Protein AF-R1BMC9-F1 (afdb_monomer)

Solvent-accessible surface area (backbone atoms only — not comparable to full-atom values): 9804 Å² total; per-residue (Å²): 136,85,91,89,80,91,78,83,90,79,83,80,82,84,76,85,75,81,74,75,79,73,73,80,70,73,78,75,78,76,74,72,51,74,65,55,57,45,38,74,78,40,91,33,64,43,84,56,55,52,64,65,61,50,47,56,47,28,72,70,69,49,35,35,26,37,36,47,46,71,66,34,50,50,48,40,59,67,63,80,46,70,70,34,46,50,30,47,54,50,12,48,54,52,12,63,75,73,39,75,58,74,67,49,20,49,57,42,16,54,55,38,31,47,47,49,53,43,60,56,48,44,75,54,28,87,45,37,26,34,64,68,66,68,73,89,34,76,87,32,68,71,57,43,52,54,47,47,53,51,51,46,51,57,40,45,74,73,71,41,60,65,91,38,54,81

Foldseek 3Di:
DDDDDDDDDDDDDDDPDPPPPPPPPDDPPPDDDPLRVCLVPDAAEAEALDLVVLLVVLVVVSHAEYEYDLVRLVCLCVVPDPLLVVLLVVLLVVLVVPDDDPVSSVQSSSLSSLLSSLVSSLVRHNAAYEGDDDPVCVVPVVVRVVSVVVSCVSCVVVVHHCRRYD

Sequence (166 aa):
MLLAAALSVVRPAAVASSRQSVSRGGRPSMAASRLEQLAAVTTLSIDTGDLDVIAEYAKTGSITDATTNPLFVSQAGLSGDERYVAFVDAAVRYAKANADGDGAVLELAMDRLAVELGLEIVKLVPGYVSTEVDIRESFNTAESLRRARRIIAMYEAEGVDRSRVL

pLDDT: mean 86.74, std 19.36, range [33.91, 98.75]

Nearest PDB structures (foldseek):
  1i2q-assembly1_B  TM=9.300E-01  e=1.458E-09  Escherichia coli
  2e1d-assembly1_A  TM=9.354E-01  e=1.542E-09  Mus musculus
  3cwn-assembly1_A  TM=9.355E-01  e=4.684E-09  Escherichia coli
  3te9-assembly2_B  TM=8.766E-01  e=5.849E-09  Francisella tularensis subsp. tularensis
  3te9-assembly1_A  TM=8.988E-01  e=8.630E-09  Francisella tularensis subsp. tularensis

Structure (mmCIF, N/CA/C/O backbone):
data_AF-R1BMC9-F1
#
_entry.id   AF-R1BMC9-F1
#
loop_
_atom_site.group_PDB
_atom_site.id
_atom_site.type_symbol
_atom_site.label_atom_id
_atom_site.label_alt_id
_atom_site.label_comp_id
_atom_site.label_asym_id
_atom_site.label_entity_id
_atom_site.label_seq_id
_atom_site.pdbx_PDB_ins_code
_atom_site.Cartn_x
_atom_site.Cartn_y
_atom_site.Cartn_z
_atom_site.occupancy
_atom_site.B_iso_or_equiv
_atom_site.auth_seq_id
_atom_site.auth_comp_id
_atom_site.auth_asym_id
_atom_site.auth_atom_id
_atom_site.pdbx_PDB_model_num
ATOM 1 N N . MET A 1 1 ? 24.651 -21.607 81.321 1.00 40.22 1 MET A N 1
ATOM 2 C CA . MET A 1 1 ? 24.145 -22.317 80.128 1.00 40.22 1 MET A CA 1
ATOM 3 C C . MET A 1 1 ? 22.968 -23.183 80.547 1.00 40.22 1 MET A C 1
ATOM 5 O O . MET A 1 1 ? 23.151 -23.988 81.442 1.00 40.22 1 MET A O 1
ATOM 9 N N . LEU A 1 2 ? 21.823 -22.971 79.885 1.00 37.72 2 LEU A N 1
ATOM 10 C CA . LEU A 1 2 ? 20.535 -23.691 79.924 1.00 37.72 2 LEU A CA 1
ATOM 11 C C . LEU A 1 2 ? 19.739 -23.698 81.249 1.00 37.72 2 LEU A C 1
ATOM 13 O O . LEU A 1 2 ? 20.187 -24.239 82.248 1.00 37.72 2 LEU A O 1
ATOM 17 N N . LEU A 1 3 ? 18.644 -22.930 81.358 1.00 33.91 3 LEU A N 1
ATOM 18 C CA . LEU A 1 3 ? 17.263 -23.126 80.841 1.00 33.91 3 LEU A CA 1
ATOM 19 C C . LEU A 1 3 ? 16.480 -24.246 81.553 1.00 33.91 3 LEU A C 1
ATOM 21 O O . LEU A 1 3 ? 16.618 -25.407 81.191 1.00 33.91 3 LEU A O 1
ATOM 25 N N . ALA A 1 4 ? 15.585 -23.867 82.474 1.00 40.25 4 ALA A N 1
ATOM 26 C CA . ALA A 1 4 ? 14.320 -24.565 82.736 1.00 40.25 4 ALA A CA 1
ATOM 27 C C . ALA A 1 4 ? 13.433 -23.723 83.672 1.00 40.25 4 ALA A C 1
ATOM 29 O O . ALA A 1 4 ? 13.641 -23.700 84.881 1.00 40.25 4 ALA A O 1
ATOM 30 N N . ALA A 1 5 ? 12.426 -23.044 83.124 1.00 41.25 5 ALA A N 1
ATOM 31 C CA . ALA A 1 5 ? 11.261 -22.613 83.893 1.00 41.25 5 ALA A CA 1
ATOM 32 C C . ALA A 1 5 ? 10.052 -22.578 82.957 1.00 41.25 5 ALA A C 1
ATOM 34 O O . ALA A 1 5 ? 9.974 -21.771 82.032 1.00 41.25 5 ALA A O 1
ATOM 35 N N . ALA A 1 6 ? 9.154 -23.532 83.178 1.00 49.81 6 ALA A N 1
ATOM 36 C CA . ALA A 1 6 ? 7.889 -23.671 82.489 1.00 49.81 6 ALA A CA 1
ATOM 37 C C . ALA A 1 6 ? 6.989 -22.470 82.808 1.00 49.81 6 ALA A C 1
ATOM 39 O O . ALA A 1 6 ? 6.728 -22.193 83.978 1.00 49.81 6 ALA A O 1
ATOM 40 N N . LEU A 1 7 ? 6.477 -21.796 81.776 1.00 40.75 7 LEU A N 1
ATOM 41 C CA . LEU A 1 7 ? 5.315 -20.929 81.924 1.00 40.75 7 LEU A CA 1
ATOM 42 C C . LEU A 1 7 ? 4.111 -21.547 81.223 1.00 40.75 7 LEU A C 1
ATOM 44 O O . LEU A 1 7 ? 4.127 -21.863 80.034 1.00 40.75 7 LEU A O 1
ATOM 48 N N . SER A 1 8 ? 3.085 -21.719 82.046 1.00 42.81 8 SER A N 1
ATOM 49 C CA . SER A 1 8 ? 1.756 -22.202 81.730 1.00 42.81 8 SER A CA 1
ATOM 50 C C . SER A 1 8 ? 1.068 -21.330 80.680 1.00 42.81 8 SER A C 1
ATOM 52 O O . SER A 1 8 ? 1.154 -20.102 80.688 1.00 42.81 8 SER A O 1
ATOM 54 N N . VAL A 1 9 ? 0.358 -22.012 79.790 1.00 48.06 9 VAL A N 1
ATOM 55 C CA . VAL A 1 9 ? -0.475 -21.468 78.724 1.00 48.06 9 VAL A CA 1
ATOM 56 C C . VAL A 1 9 ? -1.695 -20.777 79.331 1.00 48.06 9 VAL A C 1
ATOM 58 O O . VAL A 1 9 ? -2.528 -21.424 79.961 1.00 48.06 9 VAL A O 1
ATOM 61 N N . VAL A 1 10 ? -1.859 -19.483 79.060 1.00 48.66 10 VAL A N 1
ATOM 62 C CA . VAL A 1 10 ? -3.145 -18.789 79.204 1.00 48.66 10 VAL A CA 1
ATOM 63 C C . VAL A 1 10 ? -3.559 -18.303 77.819 1.00 48.66 10 VAL A C 1
ATOM 65 O O . VAL A 1 10 ? -2.953 -17.397 77.250 1.00 48.66 10 VAL A O 1
ATOM 68 N N . ARG A 1 11 ? -4.571 -18.957 77.242 1.00 51.03 11 ARG A N 1
ATOM 69 C CA . ARG A 1 11 ? -5.216 -18.535 75.990 1.00 51.03 11 ARG A CA 1
ATOM 70 C C . ARG A 1 11 ? -6.118 -17.327 76.267 1.00 51.03 11 ARG A C 1
ATOM 72 O O . ARG A 1 11 ? -6.993 -17.450 77.124 1.00 51.03 11 ARG A O 1
ATOM 79 N N . PRO A 1 12 ? -6.002 -16.210 75.532 1.00 45.41 12 PRO A N 1
ATOM 80 C CA . PRO A 1 12 ? -7.018 -15.174 75.582 1.00 45.41 12 PRO A CA 1
ATOM 81 C C . PRO A 1 12 ? -8.258 -15.604 74.785 1.00 45.41 12 PRO A C 1
ATOM 83 O O . PRO A 1 12 ? -8.163 -16.250 73.739 1.00 45.41 12 PRO A O 1
ATOM 86 N N . ALA A 1 13 ? -9.427 -15.261 75.324 1.00 46.06 13 ALA A N 1
ATOM 87 C CA . ALA A 1 13 ? -10.733 -15.521 74.738 1.00 46.06 13 ALA A CA 1
ATOM 88 C C . ALA A 1 13 ? -10.877 -14.844 73.364 1.00 46.06 13 ALA A C 1
ATOM 90 O O . ALA A 1 13 ? -10.492 -13.690 73.174 1.00 46.06 13 ALA A O 1
ATOM 91 N N . ALA A 1 14 ? -11.450 -15.574 72.407 1.00 48.38 14 ALA A N 1
ATOM 9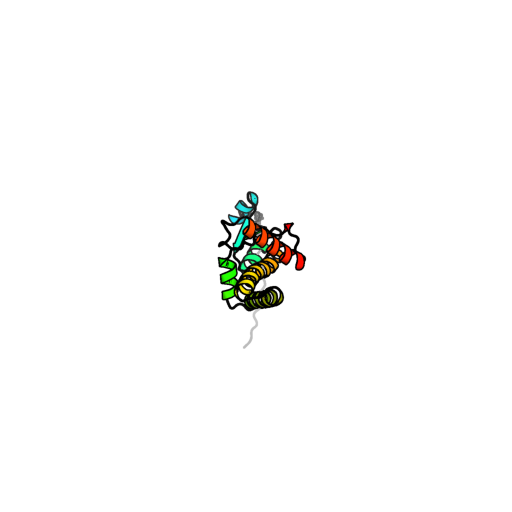2 C CA . ALA A 1 14 ? -11.753 -15.065 71.079 1.00 48.38 14 ALA A CA 1
ATOM 93 C C . ALA A 1 14 ? -12.848 -13.989 71.163 1.00 48.38 14 ALA A C 1
ATOM 95 O O . ALA A 1 14 ? -14.000 -14.287 71.470 1.00 48.38 14 ALA A O 1
ATOM 96 N N . VAL A 1 15 ? -12.496 -12.741 70.852 1.00 46.03 15 VAL A N 1
ATOM 97 C CA . VAL A 1 15 ? -13.479 -11.705 70.525 1.00 46.03 15 VAL A CA 1
ATOM 98 C C . VAL A 1 15 ? -13.926 -11.953 69.087 1.00 46.03 15 VAL A C 1
ATOM 100 O O . VAL A 1 15 ? -13.138 -11.829 68.147 1.00 46.03 15 VAL A O 1
ATOM 103 N N . ALA A 1 16 ? -15.189 -12.334 68.913 1.00 51.16 16 ALA A N 1
ATOM 104 C CA . ALA A 1 16 ? -15.821 -12.433 67.607 1.00 51.16 16 ALA A CA 1
ATOM 105 C C . ALA A 1 16 ? -15.919 -11.029 66.987 1.00 51.16 16 ALA A C 1
ATOM 107 O O . ALA A 1 16 ? -16.835 -10.264 67.271 1.00 51.16 16 ALA A O 1
ATOM 108 N N . SER A 1 17 ? -14.947 -10.676 66.145 1.00 47.59 17 SER A N 1
ATOM 109 C CA . SER A 1 17 ? -15.053 -9.524 65.256 1.00 47.59 17 SER A CA 1
ATOM 110 C C . SER A 1 17 ? -16.029 -9.888 64.142 1.00 47.59 17 SER A C 1
ATOM 112 O O . SER A 1 17 ? -15.726 -10.721 63.284 1.00 47.59 17 SER A O 1
ATOM 114 N N . SER A 1 18 ? -17.216 -9.282 64.162 1.00 49.47 18 SER A N 1
ATOM 115 C CA . SER A 1 18 ? -18.131 -9.286 63.026 1.00 49.47 18 SER A CA 1
ATOM 116 C C . SER A 1 18 ? -17.437 -8.606 61.845 1.00 49.47 18 SER A C 1
ATOM 118 O O . SER A 1 18 ? -17.469 -7.382 61.704 1.00 49.47 18 SER A O 1
ATOM 120 N N . ARG A 1 19 ? -16.767 -9.394 60.998 1.00 44.47 19 ARG A N 1
ATOM 121 C CA . ARG A 1 19 ? -16.290 -8.925 59.699 1.00 44.47 19 ARG A CA 1
ATOM 122 C C . ARG A 1 19 ? -17.523 -8.600 58.869 1.00 44.47 19 ARG A C 1
ATOM 124 O O . ARG A 1 19 ? -18.147 -9.497 58.310 1.00 44.47 19 ARG A O 1
ATOM 131 N N . GLN A 1 20 ? -17.876 -7.320 58.799 1.00 42.94 20 GLN A N 1
ATOM 132 C CA . GLN A 1 20 ? -18.698 -6.823 57.707 1.00 42.94 20 GLN A CA 1
ATOM 133 C C . GLN A 1 20 ? -17.996 -7.236 56.414 1.00 42.94 20 GLN A C 1
ATOM 135 O O . GLN A 1 20 ? -16.851 -6.856 56.157 1.00 42.94 20 GLN A O 1
ATOM 140 N N . SER A 1 21 ? -18.657 -8.089 55.639 1.00 46.94 21 SER A N 1
ATOM 141 C CA . SER A 1 21 ? -18.236 -8.430 54.293 1.00 46.94 21 SER A CA 1
ATOM 142 C C . SER A 1 21 ? -18.286 -7.152 53.466 1.00 46.94 21 SER A C 1
ATOM 144 O O . SER A 1 21 ? -19.347 -6.748 52.993 1.00 46.94 21 SER A O 1
ATOM 146 N N . VAL A 1 22 ? -17.140 -6.493 53.311 1.00 46.78 22 VAL A N 1
ATOM 147 C CA . VAL A 1 22 ? -16.962 -5.489 52.270 1.00 46.78 22 VAL A CA 1
ATOM 148 C C . VAL A 1 22 ? -17.156 -6.237 50.958 1.00 46.78 22 VAL A C 1
ATOM 150 O O . VAL A 1 22 ? -16.282 -7.001 50.538 1.00 46.78 22 VAL A O 1
ATOM 153 N N . SER A 1 23 ? -18.327 -6.076 50.339 1.00 49.97 23 SER A N 1
ATOM 154 C CA . SER A 1 23 ? -18.507 -6.458 48.947 1.00 49.97 23 SER A CA 1
ATOM 155 C C . SER A 1 23 ? -17.431 -5.708 48.178 1.00 49.97 23 SER A C 1
ATOM 157 O O . SER A 1 23 ? -17.450 -4.475 48.134 1.00 49.97 23 SER A O 1
ATOM 159 N N . ARG A 1 24 ? -16.450 -6.432 47.633 1.00 51.72 24 ARG A N 1
ATOM 160 C CA . ARG A 1 24 ? -15.515 -5.864 46.667 1.00 51.72 24 ARG A CA 1
ATOM 161 C C . ARG A 1 24 ? -16.357 -5.450 45.469 1.00 51.72 24 ARG A C 1
ATOM 163 O O . ARG A 1 24 ? -16.702 -6.284 44.636 1.00 51.72 24 ARG A O 1
ATOM 170 N N . GLY A 1 25 ? -16.759 -4.179 45.486 1.00 40.72 25 GLY A N 1
ATOM 171 C CA . GLY A 1 25 ? -17.443 -3.505 44.401 1.00 40.72 25 GLY A CA 1
ATOM 172 C C . GLY A 1 25 ? -16.701 -3.780 43.104 1.00 40.72 25 GLY A C 1
ATOM 173 O O . GLY A 1 25 ? -15.471 -3.897 43.099 1.00 40.72 25 GLY A O 1
ATOM 174 N N . GLY A 1 26 ? -17.485 -3.978 42.047 1.00 49.97 26 GLY A N 1
ATOM 175 C CA . GLY A 1 26 ? -17.007 -4.341 40.724 1.00 49.97 26 GLY A CA 1
ATOM 176 C C . GLY A 1 26 ? -15.815 -3.497 40.292 1.00 49.97 26 GLY A C 1
ATOM 177 O O . GLY A 1 26 ? -15.694 -2.326 40.659 1.00 49.97 26 GLY A O 1
ATOM 178 N N . ARG A 1 27 ? -14.924 -4.118 39.512 1.00 48.94 27 ARG A N 1
ATOM 179 C CA . ARG A 1 27 ? -13.850 -3.400 38.818 1.00 48.94 27 ARG A CA 1
ATOM 180 C C . ARG A 1 27 ? -14.462 -2.146 38.178 1.00 48.94 27 ARG A C 1
ATOM 182 O O . ARG A 1 27 ? -15.518 -2.284 37.555 1.00 48.94 27 ARG A O 1
ATOM 189 N N . PRO A 1 28 ? -13.857 -0.957 38.337 1.00 46.53 28 PRO A N 1
ATOM 190 C CA . PRO A 1 28 ? -14.358 0.229 37.659 1.00 46.53 28 PRO A CA 1
ATOM 191 C C . PRO A 1 28 ? -14.439 -0.097 36.168 1.00 46.53 28 PRO A C 1
ATOM 193 O O . PRO A 1 28 ? -13.500 -0.684 35.623 1.00 46.53 28 PRO A O 1
ATOM 196 N N . SER A 1 29 ? -15.566 0.211 35.519 1.00 57.00 29 SER A N 1
ATOM 197 C CA . SER A 1 29 ? -15.614 0.137 34.062 1.00 57.00 29 SER A CA 1
ATOM 198 C C . SER A 1 29 ? -14.523 1.072 33.558 1.00 57.00 29 SER A C 1
ATOM 200 O O . SER A 1 29 ? -14.602 2.281 33.785 1.00 57.00 29 SER A O 1
ATOM 202 N N . MET A 1 30 ? -13.476 0.516 32.953 1.00 60.75 30 MET A N 1
ATOM 203 C CA . MET A 1 30 ? -12.475 1.315 32.262 1.00 60.75 30 MET A CA 1
ATOM 204 C C . MET A 1 30 ? -13.231 2.101 31.198 1.00 60.75 30 MET A C 1
ATOM 206 O O . MET A 1 30 ? -13.779 1.508 30.271 1.00 60.75 30 MET A O 1
ATOM 210 N N . ALA A 1 31 ? -13.360 3.414 31.393 1.00 79.62 31 ALA A N 1
ATOM 211 C CA . ALA A 1 31 ? -13.934 4.276 30.376 1.00 79.62 31 ALA A CA 1
ATOM 212 C C . ALA A 1 31 ? -13.118 4.065 29.098 1.00 79.62 31 ALA A C 1
ATOM 214 O O . ALA A 1 31 ? -11.887 4.121 29.152 1.00 79.62 31 ALA A O 1
ATOM 215 N N . ALA A 1 32 ? -13.803 3.778 27.991 1.00 85.88 32 ALA A N 1
ATOM 216 C CA . ALA A 1 32 ? -13.161 3.554 26.704 1.00 85.88 32 ALA A CA 1
ATOM 217 C C . ALA A 1 32 ? -12.199 4.712 26.394 1.00 85.88 32 ALA A C 1
ATOM 219 O O . ALA A 1 32 ? -12.520 5.881 26.641 1.00 85.88 32 ALA A O 1
ATOM 220 N N . SER A 1 33 ? -11.016 4.399 25.878 1.00 93.31 33 SER A N 1
ATOM 221 C CA . SER A 1 33 ? -10.052 5.387 25.406 1.00 93.31 33 SER A CA 1
ATOM 222 C C . SER A 1 33 ? -10.676 6.273 24.323 1.00 93.31 33 SER A C 1
ATOM 224 O O . SER A 1 33 ? -11.661 5.910 23.680 1.00 93.31 33 SER A O 1
ATOM 226 N N . ARG A 1 34 ? -10.098 7.456 24.079 1.00 95.00 34 ARG A N 1
ATOM 227 C CA . ARG A 1 34 ? -10.592 8.341 23.008 1.00 95.00 34 ARG A CA 1
ATOM 228 C C . ARG A 1 34 ? -10.540 7.670 21.632 1.00 95.00 34 ARG A C 1
ATOM 230 O O . ARG A 1 34 ? -11.414 7.928 20.815 1.00 95.00 34 ARG A O 1
ATOM 237 N N . LEU A 1 35 ? -9.546 6.809 21.404 1.00 93.44 35 LEU A N 1
ATOM 238 C CA . LEU A 1 35 ? -9.423 6.034 20.172 1.00 93.44 35 LEU A CA 1
ATOM 239 C C . LEU A 1 35 ? -10.572 5.026 20.036 1.00 93.44 35 LEU A C 1
ATOM 241 O O . LEU A 1 35 ? -11.225 4.998 19.002 1.00 93.44 35 LEU A O 1
ATOM 245 N N . GLU A 1 36 ? -10.875 4.274 21.096 1.00 94.38 36 GLU A N 1
ATOM 246 C CA . GLU A 1 36 ? -11.992 3.315 21.114 1.00 94.38 36 GLU A CA 1
ATOM 247 C C . GLU A 1 36 ? -13.350 4.015 20.942 1.00 94.38 36 GLU A C 1
ATOM 249 O O . GLU A 1 36 ? -14.220 3.523 20.227 1.00 94.38 36 GLU A O 1
ATOM 254 N N . GLN A 1 37 ? -13.534 5.191 21.554 1.00 96.00 37 GLN A N 1
ATOM 255 C CA . GLN A 1 37 ? -14.744 5.998 21.360 1.00 96.00 37 GLN A CA 1
ATOM 256 C C . GLN A 1 37 ? -14.890 6.475 19.909 1.00 96.00 37 GLN A C 1
ATOM 258 O O . GLN A 1 37 ? -16.001 6.483 19.386 1.00 96.00 37 GLN A O 1
ATOM 263 N N . LEU A 1 38 ? -13.788 6.858 19.256 1.00 95.94 38 LEU A N 1
ATOM 264 C CA . LEU A 1 38 ? -13.799 7.256 17.850 1.00 95.94 38 LEU A CA 1
ATOM 265 C C . LEU A 1 38 ? -14.069 6.054 16.931 1.00 95.94 38 LEU A C 1
ATOM 267 O O . LEU A 1 38 ? -14.883 6.163 16.019 1.00 95.94 38 LEU A O 1
ATOM 271 N N . ALA A 1 39 ? -13.456 4.902 17.212 1.00 95.69 39 ALA A N 1
ATOM 272 C CA . ALA A 1 39 ? -13.660 3.662 16.461 1.00 95.69 39 ALA A CA 1
ATOM 273 C C . ALA A 1 39 ? -15.115 3.163 16.517 1.00 95.69 39 ALA A C 1
ATOM 275 O O . ALA A 1 39 ? -15.597 2.526 15.586 1.00 95.69 39 ALA A O 1
ATOM 276 N N . ALA A 1 40 ? -15.850 3.488 17.587 1.00 95.75 40 ALA A N 1
ATOM 277 C CA . ALA A 1 40 ? -17.264 3.141 17.714 1.00 95.75 40 ALA A CA 1
ATOM 278 C C . ALA A 1 40 ? -18.184 3.901 16.736 1.00 95.75 40 ALA A C 1
ATOM 280 O O . ALA A 1 40 ? -19.328 3.489 16.541 1.00 95.75 40 ALA A O 1
ATOM 281 N N . VAL A 1 41 ? -17.720 5.008 16.145 1.00 97.44 41 VAL A N 1
ATOM 282 C CA . VAL A 1 41 ? -18.521 5.861 15.245 1.00 97.44 41 VAL A CA 1
ATOM 283 C C . VAL A 1 41 ? -17.870 6.109 13.882 1.00 97.44 41 VAL A C 1
ATOM 285 O O . VAL A 1 41 ? -18.518 6.673 13.002 1.00 97.44 41 VAL A O 1
ATOM 288 N N . THR A 1 42 ? -16.622 5.677 13.692 1.00 97.12 42 THR A N 1
ATOM 289 C CA . THR A 1 42 ? -15.816 5.948 12.498 1.00 97.12 42 THR A CA 1
ATOM 290 C C . THR A 1 42 ? -14.925 4.751 12.175 1.00 97.12 42 THR A C 1
ATOM 292 O O . THR A 1 42 ? -14.269 4.209 13.060 1.00 97.12 42 THR A O 1
ATOM 295 N N . THR A 1 43 ? -14.836 4.377 10.897 1.00 95.81 43 THR A N 1
ATOM 296 C CA . THR A 1 43 ? -13.816 3.440 10.400 1.00 95.81 43 THR A CA 1
ATOM 297 C C . THR A 1 43 ? -12.450 4.119 10.407 1.00 95.81 43 THR A C 1
ATOM 299 O O . THR A 1 43 ? -12.298 5.192 9.822 1.00 95.81 43 THR A O 1
ATOM 302 N N . LEU A 1 44 ? -11.463 3.525 11.078 1.00 96.88 44 LEU A N 1
ATOM 303 C CA . LEU A 1 44 ? -10.151 4.145 11.252 1.00 96.88 44 LEU A CA 1
ATOM 304 C C . LEU A 1 44 ? -9.104 3.514 10.338 1.00 96.88 44 LEU A C 1
ATOM 306 O O . LEU A 1 44 ? -8.892 2.301 10.360 1.00 96.88 44 LEU A O 1
ATOM 310 N N . SER A 1 45 ? -8.400 4.379 9.612 1.00 97.31 45 SER A N 1
ATOM 311 C CA . SER A 1 45 ? -7.185 4.049 8.870 1.00 97.31 45 SER A CA 1
ATOM 312 C C . SER A 1 45 ? -5.966 4.625 9.584 1.00 97.31 45 SER A C 1
ATOM 314 O O . SER A 1 45 ? -6.052 5.708 10.170 1.00 97.31 45 SER A O 1
ATOM 316 N N . ILE A 1 46 ? -4.834 3.928 9.518 1.00 97.12 46 ILE A N 1
ATOM 317 C CA . ILE A 1 46 ? -3.544 4.444 9.986 1.00 97.12 46 ILE A CA 1
ATOM 318 C C . ILE A 1 46 ? -2.708 4.974 8.818 1.00 97.12 46 ILE A C 1
ATOM 320 O O . ILE A 1 46 ? -2.596 4.319 7.789 1.00 97.12 46 ILE A O 1
ATOM 324 N N . ASP A 1 47 ? -2.113 6.155 8.984 1.00 96.50 47 ASP A N 1
ATOM 325 C CA . ASP A 1 47 ? -1.363 6.848 7.930 1.00 96.50 47 ASP A CA 1
ATOM 326 C C . ASP A 1 47 ? 0.145 6.791 8.200 1.00 96.50 47 ASP A C 1
ATOM 328 O O . ASP A 1 47 ? 0.711 7.668 8.853 1.00 96.50 47 ASP A O 1
ATOM 332 N N . THR A 1 48 ? 0.778 5.692 7.787 1.00 94.88 48 THR A N 1
ATOM 333 C CA . THR A 1 48 ? 2.221 5.460 7.947 1.00 94.88 48 THR A CA 1
ATOM 334 C C . THR A 1 48 ? 2.695 4.289 7.083 1.00 94.88 48 THR A C 1
ATOM 336 O O . THR A 1 48 ? 1.931 3.371 6.792 1.00 94.88 48 THR A O 1
ATOM 339 N N . GLY A 1 49 ? 3.978 4.295 6.713 1.00 92.44 49 GLY A N 1
ATOM 340 C CA . GLY A 1 49 ? 4.672 3.143 6.116 1.00 92.44 49 GLY A CA 1
ATOM 341 C C . GLY A 1 49 ? 5.469 2.307 7.120 1.00 92.44 49 GLY A C 1
ATOM 342 O O . GLY A 1 49 ? 6.155 1.375 6.716 1.00 92.44 49 GLY A O 1
ATOM 343 N N . ASP A 1 50 ? 5.419 2.645 8.411 1.00 94.25 50 ASP A N 1
ATOM 344 C CA . ASP A 1 50 ? 6.108 1.897 9.463 1.00 94.25 50 ASP A CA 1
ATOM 345 C C . ASP A 1 50 ? 5.318 0.633 9.837 1.00 94.25 50 ASP A C 1
ATOM 347 O O . ASP A 1 50 ? 4.264 0.695 10.480 1.00 94.25 50 ASP A O 1
ATOM 351 N N . LEU A 1 51 ? 5.845 -0.525 9.434 1.00 95.50 51 LEU A N 1
ATOM 352 C CA . LEU A 1 51 ? 5.221 -1.830 9.648 1.00 95.50 51 LEU A CA 1
ATOM 353 C C . LEU A 1 51 ? 5.049 -2.183 11.130 1.00 95.50 51 LEU A C 1
ATOM 355 O O . LEU A 1 51 ? 4.082 -2.865 11.477 1.00 95.50 51 LEU A O 1
ATOM 359 N N . ASP A 1 52 ? 5.942 -1.726 12.010 1.00 95.44 52 ASP A N 1
ATOM 360 C CA . ASP A 1 52 ? 5.861 -2.042 13.436 1.00 95.44 52 ASP A CA 1
ATOM 361 C C . ASP A 1 52 ? 4.744 -1.234 14.096 1.00 95.44 52 ASP A C 1
ATOM 363 O O . ASP A 1 52 ? 3.937 -1.789 14.848 1.00 95.44 52 ASP A O 1
ATOM 367 N N . VAL A 1 53 ? 4.631 0.048 13.736 1.00 96.00 53 VAL A N 1
ATOM 368 C CA . VAL A 1 53 ? 3.531 0.916 14.176 1.00 96.00 53 VAL A CA 1
ATOM 369 C C . VAL A 1 53 ? 2.190 0.384 13.667 1.00 96.00 53 VAL A C 1
ATOM 371 O O . VAL A 1 53 ? 1.237 0.268 14.440 1.00 96.00 53 VAL A O 1
ATOM 3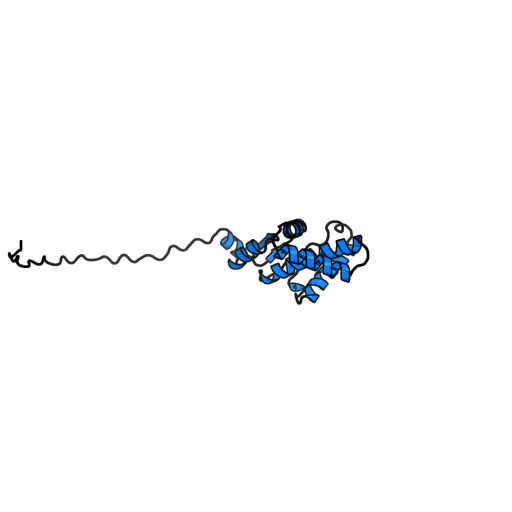74 N N . ILE A 1 54 ? 2.099 -0.005 12.393 1.00 97.06 54 ILE A N 1
ATOM 375 C CA . ILE A 1 54 ? 0.869 -0.589 11.832 1.00 97.06 54 ILE A CA 1
ATOM 376 C C . ILE A 1 54 ? 0.491 -1.864 12.586 1.00 97.06 54 ILE A C 1
ATOM 378 O O . ILE A 1 54 ? -0.657 -2.014 13.006 1.00 97.06 54 ILE A O 1
ATOM 382 N N . ALA A 1 55 ? 1.448 -2.767 12.813 1.00 97.19 55 ALA A N 1
ATOM 383 C CA . ALA A 1 55 ? 1.204 -4.011 13.533 1.00 97.19 55 ALA A CA 1
ATOM 384 C C . ALA A 1 55 ? 0.785 -3.773 14.993 1.00 97.19 55 ALA A C 1
ATOM 386 O O . ALA A 1 55 ? -0.033 -4.525 15.527 1.00 97.19 55 ALA A O 1
ATOM 387 N N . GLU A 1 56 ? 1.341 -2.763 15.665 1.00 97.06 56 GLU A N 1
ATOM 388 C CA . GLU A 1 56 ? 0.939 -2.370 17.017 1.00 97.06 56 GLU A CA 1
ATOM 389 C C . GLU A 1 56 ? -0.521 -1.907 17.051 1.00 97.06 56 GLU A C 1
ATOM 391 O O . GLU A 1 56 ? -1.319 -2.429 17.834 1.00 97.06 56 GLU A O 1
ATOM 396 N N . TYR A 1 57 ? -0.898 -0.982 16.168 1.00 96.38 57 TYR A N 1
ATOM 397 C CA . TYR A 1 57 ? -2.242 -0.414 16.163 1.00 96.38 57 TYR A CA 1
ATOM 398 C C . TYR A 1 57 ? -3.301 -1.375 15.616 1.00 96.38 57 TYR A C 1
ATOM 400 O O . TYR A 1 57 ? -4.420 -1.391 16.132 1.00 96.38 57 TYR A O 1
ATOM 408 N N . ALA A 1 58 ? -2.968 -2.238 14.657 1.00 95.19 58 ALA A N 1
ATOM 409 C CA . ALA A 1 58 ? -3.870 -3.287 14.182 1.00 95.19 58 ALA A CA 1
ATOM 410 C C . ALA A 1 58 ? -4.289 -4.248 15.313 1.00 95.19 58 ALA A C 1
ATOM 412 O O . ALA A 1 58 ? -5.450 -4.652 15.387 1.00 95.19 58 ALA A O 1
ATOM 413 N N . LYS A 1 59 ? -3.394 -4.549 16.270 1.00 95.31 59 LYS A N 1
ATOM 414 C CA . LYS A 1 59 ? -3.705 -5.408 17.436 1.00 95.31 59 LYS A CA 1
ATOM 415 C C . LYS A 1 59 ? -4.771 -4.822 18.361 1.00 95.31 59 LYS A C 1
ATOM 417 O O . LYS A 1 59 ? -5.378 -5.570 19.122 1.00 95.31 59 LYS A O 1
ATOM 422 N N . THR A 1 60 ? -5.011 -3.511 18.306 1.00 94.12 60 THR A N 1
ATOM 423 C CA . THR A 1 60 ? -6.093 -2.874 19.075 1.00 94.12 60 THR A CA 1
ATOM 424 C C . THR A 1 60 ? -7.481 -3.262 18.560 1.00 94.12 60 THR A C 1
ATOM 426 O O . THR A 1 60 ? -8.468 -3.059 19.262 1.00 94.12 60 THR A O 1
ATOM 429 N N . GLY A 1 61 ? -7.579 -3.768 17.324 1.00 94.19 61 GLY A N 1
ATOM 430 C CA . GLY A 1 61 ? -8.845 -4.034 16.639 1.00 94.19 61 GLY A CA 1
ATOM 431 C C . GLY A 1 61 ? -9.627 -2.776 16.242 1.00 94.19 61 GLY A C 1
ATOM 432 O O . GLY A 1 61 ? -10.710 -2.900 15.682 1.00 94.19 61 GLY A O 1
ATOM 433 N N . SER A 1 62 ? -9.101 -1.578 16.528 1.00 95.12 62 SER A N 1
ATOM 434 C CA . SER A 1 62 ? -9.751 -0.299 16.210 1.00 95.12 62 SER A CA 1
ATOM 435 C C . SER A 1 62 ? -9.363 0.247 14.834 1.00 95.12 62 SER A C 1
ATOM 437 O O . SER A 1 62 ? -10.115 1.036 14.271 1.00 95.12 62 SER A O 1
ATOM 439 N N . ILE A 1 63 ? -8.202 -0.153 14.303 1.00 96.19 63 ILE A N 1
ATOM 440 C CA . ILE A 1 63 ? -7.722 0.227 12.969 1.00 96.19 63 ILE A CA 1
ATOM 441 C C . ILE A 1 63 ? -8.035 -0.897 11.984 1.00 96.19 63 ILE A C 1
ATOM 443 O O . ILE A 1 63 ? -7.681 -2.053 12.227 1.00 96.19 63 ILE A O 1
ATOM 447 N N . THR A 1 64 ? -8.688 -0.556 10.876 1.00 96.12 64 THR A N 1
ATOM 448 C CA . THR A 1 64 ? -9.082 -1.511 9.831 1.00 96.12 64 THR A CA 1
ATOM 449 C C . THR A 1 64 ? -8.229 -1.408 8.586 1.00 96.12 64 THR A C 1
ATOM 451 O O . THR A 1 64 ? -7.994 -2.427 7.943 1.00 96.12 64 THR A O 1
ATOM 454 N N . ASP A 1 65 ? -7.770 -0.202 8.267 1.00 97.62 65 ASP A N 1
ATOM 455 C CA . ASP A 1 65 ? -7.126 0.130 7.001 1.00 97.62 65 ASP A CA 1
ATOM 456 C C . ASP A 1 65 ? -5.781 0.816 7.246 1.00 97.62 65 ASP A C 1
ATOM 458 O O . ASP A 1 65 ? -5.490 1.284 8.353 1.00 97.62 65 ASP A O 1
ATOM 462 N N . ALA A 1 66 ? -4.959 0.890 6.206 1.00 98.06 66 ALA A N 1
ATOM 463 C CA . ALA A 1 66 ? -3.727 1.659 6.225 1.00 98.06 66 ALA A CA 1
ATOM 464 C C . ALA A 1 66 ? -3.569 2.469 4.937 1.00 98.06 66 ALA A C 1
ATOM 466 O O . ALA A 1 66 ? -3.826 1.983 3.835 1.00 98.06 66 ALA A O 1
ATOM 467 N N . THR A 1 67 ? -3.109 3.707 5.066 1.00 97.38 67 THR A N 1
ATOM 468 C CA . THR A 1 67 ? -2.794 4.578 3.937 1.00 97.38 67 THR A CA 1
ATOM 469 C C . THR A 1 67 ? -1.292 4.759 3.831 1.00 97.38 67 THR A C 1
ATOM 471 O O . THR A 1 67 ? -0.610 5.050 4.814 1.00 97.38 67 THR A O 1
ATOM 474 N N . THR A 1 68 ? -0.771 4.588 2.617 1.00 94.75 68 THR A N 1
ATOM 475 C CA . THR A 1 68 ? 0.588 5.003 2.275 1.00 94.75 68 THR A CA 1
ATOM 476 C C . THR A 1 68 ? 0.546 6.174 1.310 1.00 94.75 68 THR A C 1
ATOM 478 O O . THR A 1 68 ? -0.456 6.417 0.637 1.00 94.75 68 THR A O 1
ATOM 481 N N . ASN A 1 69 ? 1.659 6.893 1.245 1.00 94.44 69 ASN A N 1
ATOM 482 C CA . ASN A 1 69 ? 1.909 7.945 0.273 1.00 94.44 69 ASN A CA 1
ATOM 4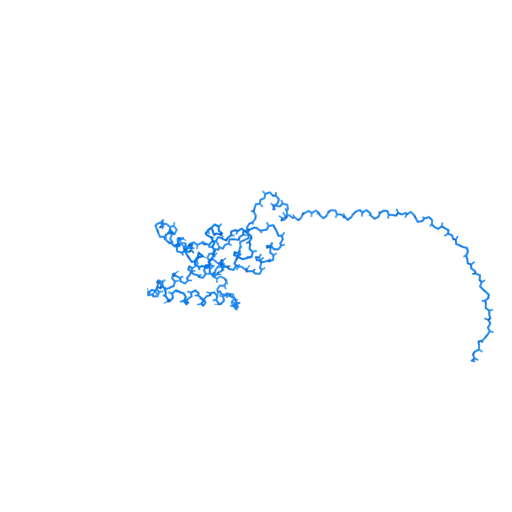83 C C . ASN A 1 69 ? 3.404 7.911 -0.119 1.00 94.44 69 ASN A C 1
ATOM 485 O O . ASN A 1 69 ? 4.199 7.223 0.541 1.00 94.44 69 ASN A O 1
ATOM 489 N N . PRO A 1 70 ? 3.832 8.648 -1.160 1.00 92.69 70 PRO A N 1
ATOM 490 C CA . PRO A 1 70 ? 5.217 8.626 -1.625 1.00 92.69 70 PRO A CA 1
ATOM 491 C C . PRO A 1 70 ? 6.257 8.969 -0.550 1.00 92.69 70 PRO A C 1
ATOM 493 O O . PRO A 1 70 ? 7.379 8.462 -0.601 1.00 92.69 70 PRO A O 1
ATOM 496 N N . LEU A 1 71 ? 5.906 9.802 0.440 1.00 92.19 71 LEU A N 1
ATOM 497 C CA . LEU A 1 71 ? 6.816 10.142 1.534 1.00 92.19 71 LEU A CA 1
ATOM 498 C C . LEU A 1 71 ? 7.127 8.912 2.388 1.00 92.19 71 LEU A C 1
ATOM 500 O O . LEU A 1 71 ? 8.298 8.651 2.653 1.00 92.19 71 LEU A O 1
ATOM 504 N N . PHE A 1 72 ? 6.116 8.138 2.779 1.00 89.38 72 PHE A N 1
ATOM 505 C CA . PHE A 1 72 ? 6.325 6.939 3.589 1.00 89.38 72 PHE A CA 1
ATOM 506 C C . PHE A 1 72 ? 7.090 5.848 2.839 1.00 89.38 72 PHE A C 1
ATOM 508 O O . PHE A 1 72 ? 7.963 5.212 3.423 1.00 89.38 72 PHE A O 1
ATOM 515 N N . VAL A 1 73 ? 6.837 5.684 1.538 1.00 86.06 73 VAL A N 1
ATOM 516 C CA . VAL A 1 73 ? 7.602 4.758 0.684 1.00 86.06 73 VAL A CA 1
ATOM 517 C C . VAL A 1 73 ? 9.081 5.164 0.633 1.00 86.06 73 VAL A C 1
ATOM 519 O O . VAL A 1 73 ? 9.970 4.325 0.780 1.00 86.06 73 VAL A O 1
ATOM 522 N N . SER A 1 74 ? 9.354 6.463 0.487 1.00 87.56 74 SER A N 1
ATOM 523 C CA . SER A 1 74 ? 10.716 7.006 0.509 1.00 87.56 74 SER A CA 1
ATOM 524 C C . SER A 1 74 ? 11.392 6.809 1.870 1.00 87.56 74 SER A C 1
ATOM 526 O O . SER A 1 74 ? 12.522 6.330 1.941 1.00 87.56 74 SER A O 1
ATOM 528 N N . GLN A 1 75 ? 10.694 7.109 2.968 1.00 86.88 75 GLN A N 1
ATOM 529 C CA . GLN A 1 75 ? 11.214 6.925 4.326 1.00 86.88 75 GLN A CA 1
ATOM 530 C C . GLN A 1 75 ? 11.515 5.457 4.636 1.00 86.88 75 GLN A C 1
ATOM 532 O O . GLN A 1 75 ? 12.576 5.164 5.183 1.00 86.88 75 GLN A O 1
ATOM 537 N N . ALA A 1 76 ? 10.632 4.541 4.233 1.00 78.12 76 ALA A N 1
ATOM 538 C CA . ALA A 1 76 ? 10.855 3.105 4.321 1.00 78.12 76 ALA A CA 1
ATOM 539 C C . ALA A 1 76 ? 12.150 2.712 3.592 1.00 78.12 76 ALA A C 1
ATOM 541 O O . ALA A 1 76 ? 13.049 2.135 4.205 1.00 78.12 76 ALA A O 1
ATOM 542 N N . GLY A 1 77 ? 12.305 3.123 2.329 1.00 77.31 77 GLY A N 1
ATOM 543 C CA . GLY A 1 77 ? 13.505 2.844 1.533 1.00 77.31 77 GLY A CA 1
ATOM 544 C C . GLY A 1 77 ? 14.806 3.447 2.087 1.00 77.31 77 GLY A C 1
ATOM 545 O O . GLY A 1 77 ? 15.884 2.937 1.794 1.00 77.31 77 GLY A O 1
ATOM 546 N N . LEU A 1 78 ? 14.724 4.504 2.903 1.00 85.31 78 LEU A N 1
ATOM 547 C CA . LEU A 1 78 ? 15.873 5.188 3.514 1.00 85.31 78 LEU A CA 1
ATOM 548 C C . LEU A 1 78 ? 16.132 4.796 4.978 1.00 85.31 78 LEU A C 1
ATOM 550 O O . LEU A 1 78 ? 17.111 5.258 5.564 1.00 85.31 78 LEU A O 1
ATOM 554 N N . SER A 1 79 ? 15.272 3.971 5.577 1.00 82.88 79 SER A N 1
ATOM 555 C CA . SER A 1 79 ? 15.303 3.649 7.012 1.00 82.88 79 SER A CA 1
ATOM 556 C C . SER A 1 79 ? 16.581 2.934 7.467 1.00 82.88 79 SER A C 1
ATOM 558 O O . SER A 1 79 ? 16.965 3.041 8.631 1.00 82.88 79 SER A O 1
ATOM 560 N N . GLY A 1 80 ? 17.239 2.200 6.562 1.00 86.88 80 GLY A N 1
ATOM 561 C CA . GLY A 1 80 ? 18.361 1.315 6.883 1.00 86.88 80 GLY A CA 1
ATOM 562 C C . GLY A 1 80 ? 17.949 -0.004 7.549 1.00 86.88 80 GLY A C 1
ATOM 563 O O . GLY A 1 80 ? 18.820 -0.809 7.869 1.00 86.88 80 GLY A O 1
ATOM 564 N N . ASP A 1 81 ? 16.651 -0.244 7.743 1.00 92.94 81 ASP A N 1
ATOM 565 C CA . ASP A 1 81 ? 16.129 -1.520 8.229 1.00 92.94 81 ASP A CA 1
ATOM 566 C C . ASP A 1 81 ? 16.111 -2.552 7.088 1.00 92.94 81 ASP A C 1
ATOM 568 O O . ASP A 1 81 ? 15.675 -2.280 5.964 1.00 92.94 81 ASP A O 1
ATOM 572 N N . GLU A 1 82 ? 16.632 -3.745 7.388 1.00 94.44 82 GLU A N 1
ATOM 573 C CA . GLU A 1 82 ? 16.865 -4.829 6.432 1.00 94.44 82 GLU A CA 1
ATOM 574 C C . GLU A 1 82 ? 15.599 -5.247 5.671 1.00 94.44 82 GLU A C 1
ATOM 576 O O . GLU A 1 82 ? 15.691 -5.617 4.499 1.00 94.44 82 GLU A O 1
ATOM 581 N N . ARG A 1 83 ? 14.414 -5.142 6.294 1.00 93.12 83 ARG A N 1
ATOM 582 C CA . ARG A 1 83 ? 13.127 -5.439 5.644 1.00 93.12 83 ARG A CA 1
ATOM 583 C C . ARG A 1 83 ? 12.902 -4.512 4.457 1.00 93.12 83 ARG A C 1
ATOM 585 O O . ARG A 1 83 ? 12.639 -4.966 3.347 1.00 93.12 83 ARG A O 1
ATOM 592 N N . TYR A 1 84 ? 13.061 -3.211 4.677 1.00 93.69 84 TYR A N 1
ATOM 593 C CA . TYR A 1 84 ? 12.814 -2.219 3.638 1.00 93.69 84 TYR A CA 1
ATOM 594 C C . TYR A 1 84 ? 13.933 -2.179 2.597 1.00 93.69 84 TYR A C 1
ATOM 596 O O . TYR A 1 84 ? 13.655 -1.960 1.419 1.00 93.69 84 TYR A O 1
ATOM 604 N N . VAL A 1 85 ? 15.179 -2.472 2.986 1.00 94.38 85 VAL A N 1
ATOM 605 C CA . VAL A 1 85 ? 16.273 -2.688 2.023 1.00 94.38 85 VAL A CA 1
ATOM 606 C C . VAL A 1 85 ? 15.931 -3.841 1.075 1.00 94.38 85 VAL A C 1
ATOM 608 O O . VAL A 1 85 ? 16.076 -3.699 -0.139 1.00 94.38 85 VAL A O 1
ATOM 611 N N . ALA A 1 86 ? 15.394 -4.949 1.596 1.00 95.38 86 ALA A N 1
ATOM 612 C CA . ALA A 1 86 ? 14.966 -6.068 0.763 1.00 95.38 86 ALA A CA 1
ATOM 613 C C . ALA A 1 86 ? 13.842 -5.680 -0.217 1.00 95.38 86 ALA A C 1
ATOM 615 O O . ALA A 1 86 ? 13.844 -6.160 -1.354 1.00 95.38 86 ALA A O 1
ATOM 616 N N . PHE A 1 87 ? 12.926 -4.783 0.172 1.00 96.12 87 PHE A N 1
ATOM 617 C CA . PHE A 1 87 ? 11.898 -4.248 -0.733 1.00 96.12 87 PHE A CA 1
ATOM 618 C C . PHE A 1 87 ? 12.516 -3.424 -1.864 1.00 96.12 87 PHE A C 1
ATOM 620 O O . PHE A 1 87 ? 12.145 -3.599 -3.025 1.00 96.12 87 PHE A O 1
ATOM 627 N N . VAL A 1 88 ? 13.498 -2.570 -1.556 1.00 95.69 88 VAL A N 1
ATOM 628 C CA . VAL A 1 88 ? 14.233 -1.795 -2.570 1.00 95.69 88 VAL A CA 1
ATOM 629 C C . VAL A 1 88 ? 14.938 -2.732 -3.551 1.00 95.69 88 VAL A C 1
ATOM 631 O O . VAL A 1 88 ? 14.791 -2.579 -4.765 1.00 95.69 88 VAL A O 1
ATOM 634 N N . ASP A 1 89 ? 15.638 -3.749 -3.052 1.00 96.19 89 ASP A N 1
ATOM 635 C CA . ASP A 1 89 ? 16.325 -4.726 -3.897 1.00 96.19 89 ASP A CA 1
ATOM 636 C C . ASP A 1 89 ? 15.351 -5.525 -4.770 1.00 96.19 89 ASP A C 1
ATOM 638 O O . ASP A 1 89 ? 15.626 -5.772 -5.950 1.00 96.19 89 ASP A O 1
ATOM 642 N N . ALA A 1 90 ? 14.208 -5.935 -4.213 1.00 97.44 90 ALA A N 1
ATOM 643 C CA . ALA A 1 90 ? 13.155 -6.617 -4.956 1.00 97.44 90 ALA A CA 1
ATOM 644 C C . ALA A 1 90 ? 12.580 -5.733 -6.064 1.00 97.44 90 ALA A C 1
ATOM 646 O O . ALA A 1 90 ? 12.493 -6.174 -7.214 1.00 97.44 90 ALA A O 1
ATOM 647 N N . ALA A 1 91 ? 12.295 -4.470 -5.755 1.00 97.50 91 ALA A N 1
ATOM 648 C CA . ALA A 1 91 ? 11.763 -3.507 -6.702 1.00 97.50 91 ALA A CA 1
ATOM 649 C C . ALA A 1 91 ? 12.732 -3.211 -7.852 1.00 97.50 91 ALA A C 1
ATOM 651 O O . ALA A 1 91 ? 12.347 -3.269 -9.023 1.00 97.50 91 ALA A O 1
ATOM 652 N N . VAL A 1 92 ? 14.011 -2.977 -7.545 1.00 97.25 92 VAL A N 1
ATOM 653 C CA . VAL A 1 92 ? 15.052 -2.748 -8.557 1.00 97.25 92 VAL A CA 1
ATOM 654 C C . VAL A 1 92 ? 15.237 -3.980 -9.441 1.00 97.25 92 VAL A C 1
ATOM 656 O O . VAL A 1 92 ? 15.349 -3.856 -10.663 1.00 97.25 92 VAL A O 1
ATOM 659 N N . ARG A 1 93 ? 15.258 -5.180 -8.849 1.00 98.38 93 ARG A N 1
ATOM 660 C CA . ARG A 1 93 ? 15.394 -6.439 -9.594 1.00 98.38 93 ARG A CA 1
ATOM 661 C C . ARG A 1 93 ? 14.210 -6.667 -10.527 1.00 98.38 93 ARG A C 1
ATOM 663 O O . ARG A 1 93 ? 14.418 -6.983 -11.695 1.00 98.38 93 ARG A O 1
ATOM 670 N N . TYR A 1 94 ? 12.993 -6.481 -10.022 1.00 98.50 94 TYR A N 1
ATOM 671 C CA . TYR A 1 94 ? 11.770 -6.594 -10.808 1.00 98.50 94 TYR A CA 1
ATOM 672 C C . TYR A 1 94 ? 11.782 -5.609 -11.979 1.00 98.50 94 TYR A C 1
ATOM 674 O O . TYR A 1 94 ? 11.542 -6.004 -13.118 1.00 98.50 94 TYR A O 1
ATOM 682 N N . ALA A 1 95 ? 12.126 -4.345 -11.729 1.00 98.38 95 ALA A N 1
ATOM 683 C CA . ALA A 1 95 ? 12.126 -3.321 -12.762 1.00 98.38 95 ALA A CA 1
ATOM 684 C C . ALA A 1 95 ? 13.144 -3.598 -13.875 1.00 98.38 95 ALA A C 1
ATOM 686 O O . ALA A 1 95 ? 12.792 -3.530 -15.049 1.00 98.38 95 ALA A O 1
ATOM 687 N N . LYS A 1 96 ? 14.373 -3.998 -13.522 1.00 98.19 96 LYS A N 1
ATOM 688 C CA . LYS A 1 96 ? 15.416 -4.366 -14.497 1.0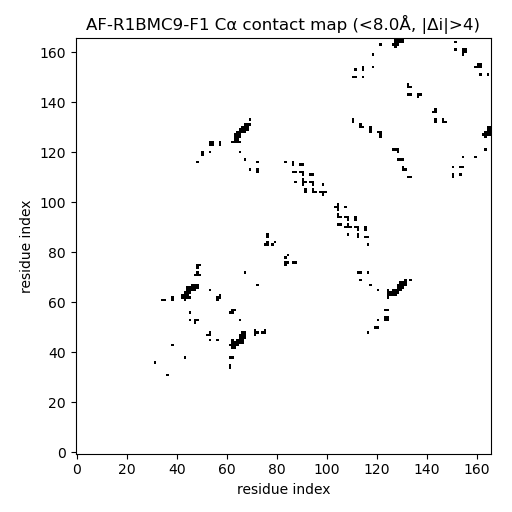0 98.19 96 LYS A CA 1
ATOM 689 C C . LYS A 1 96 ? 15.047 -5.568 -15.369 1.00 98.19 96 LYS A C 1
ATOM 691 O O . LYS A 1 96 ? 15.602 -5.715 -16.450 1.00 98.19 96 LYS A O 1
ATOM 696 N N . ALA A 1 97 ? 14.157 -6.437 -14.896 1.00 98.19 97 ALA A N 1
ATOM 697 C CA . ALA A 1 97 ? 13.690 -7.593 -15.656 1.00 98.19 97 ALA A CA 1
ATOM 698 C C . ALA A 1 97 ? 12.487 -7.280 -16.565 1.00 98.19 97 ALA A C 1
ATOM 700 O O . ALA A 1 97 ? 12.191 -8.069 -17.457 1.00 98.19 97 ALA A O 1
ATOM 701 N N . ASN A 1 98 ? 11.781 -6.167 -16.331 1.00 97.75 98 ASN A N 1
ATOM 702 C CA . ASN A 1 98 ? 10.479 -5.878 -16.947 1.00 97.75 98 ASN A CA 1
ATOM 703 C C . ASN A 1 98 ? 10.407 -4.512 -17.657 1.00 97.75 98 ASN A C 1
ATOM 705 O O . ASN A 1 98 ? 9.346 -4.143 -18.162 1.00 97.75 98 ASN A O 1
ATOM 709 N N . ALA A 1 99 ? 11.497 -3.746 -17.685 1.00 97.25 99 ALA A N 1
ATOM 710 C CA . ALA A 1 99 ? 11.583 -2.464 -18.373 1.00 97.25 99 ALA A CA 1
ATOM 711 C C . ALA A 1 99 ? 12.981 -2.241 -18.961 1.00 97.25 99 ALA A C 1
ATOM 713 O O . ALA A 1 99 ? 13.981 -2.665 -18.384 1.00 97.25 99 ALA A O 1
ATOM 714 N N . ASP A 1 100 ? 13.032 -1.508 -20.075 1.00 96.44 100 ASP A N 1
ATOM 715 C CA . ASP A 1 100 ? 14.265 -1.138 -20.766 1.00 96.44 100 ASP A CA 1
ATOM 716 C C . ASP A 1 100 ? 14.522 0.371 -20.675 1.00 96.44 100 ASP A C 1
ATOM 718 O O . ASP A 1 100 ? 13.625 1.190 -20.890 1.00 96.44 100 ASP A O 1
ATOM 722 N N . GLY A 1 101 ? 15.778 0.735 -20.408 1.00 96.81 101 GLY A N 1
ATOM 723 C CA . GLY A 1 101 ? 16.234 2.120 -20.283 1.00 96.81 101 GLY A CA 1
ATOM 724 C C . GLY A 1 101 ? 16.073 2.697 -18.874 1.00 96.81 101 GLY A C 1
ATOM 725 O O . GLY A 1 101 ? 15.072 2.470 -18.195 1.00 96.81 101 GLY A O 1
ATOM 726 N N . ASP A 1 102 ? 17.060 3.489 -18.448 1.00 94.81 102 ASP A N 1
ATOM 727 C CA . ASP A 1 102 ? 17.206 3.945 -17.057 1.00 94.81 102 ASP A CA 1
ATOM 728 C C . ASP A 1 102 ? 15.959 4.649 -16.509 1.00 94.81 102 ASP A C 1
ATOM 730 O O . ASP A 1 102 ? 15.554 4.402 -15.374 1.00 94.81 102 ASP A O 1
ATOM 734 N N . GLY A 1 103 ? 15.307 5.481 -17.328 1.00 95.81 103 GLY A N 1
ATOM 735 C CA . GLY A 1 103 ? 14.078 6.171 -16.937 1.00 95.81 103 GLY A CA 1
ATOM 736 C C . GLY A 1 103 ? 12.923 5.207 -16.666 1.00 95.81 103 GLY A C 1
ATOM 737 O O . GLY A 1 103 ? 12.309 5.266 -15.608 1.00 95.81 103 GLY A O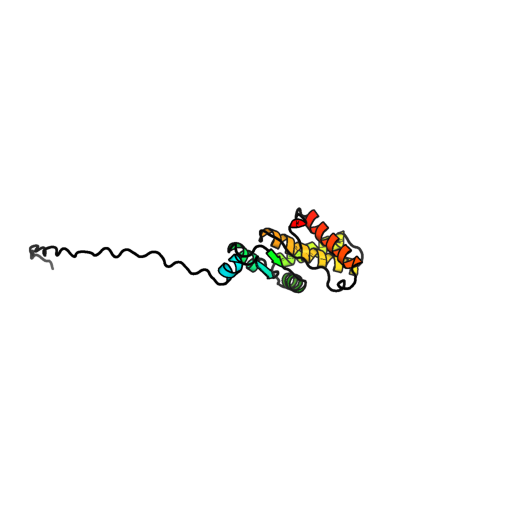 1
ATOM 738 N N . ALA A 1 104 ? 12.645 4.277 -17.583 1.00 95.69 104 ALA A N 1
ATOM 739 C CA . ALA A 1 104 ? 11.545 3.326 -17.415 1.00 95.69 104 ALA A CA 1
ATOM 740 C C . ALA A 1 104 ? 11.802 2.343 -16.263 1.00 95.69 104 ALA A C 1
ATOM 742 O O . ALA A 1 104 ? 10.869 1.993 -15.537 1.00 95.69 104 ALA A O 1
ATOM 743 N N . VAL A 1 105 ? 13.063 1.938 -16.070 1.00 97.94 105 VAL A N 1
ATOM 744 C CA . VAL A 1 105 ? 13.489 1.105 -14.938 1.00 97.94 105 VAL A CA 1
ATOM 745 C C . VAL A 1 105 ? 13.268 1.835 -13.615 1.00 97.94 105 VAL A C 1
ATOM 747 O O . VAL A 1 105 ? 12.714 1.244 -12.693 1.00 97.94 105 VAL A O 1
ATOM 750 N N . LEU A 1 106 ? 13.642 3.113 -13.512 1.00 95.75 106 LEU A N 1
ATOM 751 C CA . LEU A 1 106 ? 13.424 3.894 -12.293 1.00 95.75 106 LEU A CA 1
ATOM 752 C C . LEU A 1 106 ? 11.930 4.032 -11.967 1.00 95.75 106 LEU A C 1
ATOM 754 O O . LEU A 1 106 ? 11.522 3.737 -10.847 1.00 95.75 106 LEU A O 1
ATOM 758 N N . GLU A 1 107 ? 11.111 4.417 -12.949 1.00 95.38 107 GLU A N 1
ATOM 759 C CA . GLU A 1 107 ? 9.662 4.571 -12.761 1.00 95.38 107 GLU A CA 1
ATOM 760 C C . GLU A 1 107 ? 8.997 3.258 -12.326 1.00 95.38 107 GLU A C 1
ATOM 762 O O . GLU A 1 107 ? 8.145 3.247 -11.440 1.00 95.38 107 GLU A O 1
ATOM 767 N N . LEU A 1 108 ? 9.388 2.129 -12.928 1.00 97.50 108 LEU A N 1
ATOM 768 C CA . LEU A 1 108 ? 8.841 0.826 -12.555 1.00 97.50 108 LEU A CA 1
ATOM 769 C C . LEU A 1 108 ? 9.333 0.365 -11.177 1.00 97.50 108 LEU A C 1
ATOM 771 O O . LEU A 1 108 ? 8.570 -0.263 -10.446 1.00 97.50 108 LEU A O 1
ATOM 775 N N . ALA A 1 109 ? 10.576 0.683 -10.809 1.00 97.00 109 ALA A N 1
ATOM 776 C CA . ALA A 1 109 ? 11.108 0.377 -9.485 1.00 97.00 109 ALA A CA 1
ATOM 777 C C . ALA A 1 109 ? 10.372 1.165 -8.394 1.00 97.00 109 ALA A C 1
ATOM 779 O O . ALA A 1 109 ? 10.077 0.604 -7.346 1.00 97.00 109 ALA A O 1
ATOM 780 N N . MET A 1 110 ? 10.023 2.430 -8.639 1.00 95.50 110 MET A N 1
ATOM 781 C CA . MET A 1 110 ? 9.241 3.232 -7.691 1.00 95.50 110 MET A CA 1
ATOM 782 C C . MET A 1 110 ? 7.846 2.642 -7.461 1.00 95.50 110 MET A C 1
ATOM 784 O O . MET A 1 110 ? 7.467 2.412 -6.312 1.00 95.50 110 MET A O 1
ATOM 788 N N . ASP A 1 111 ? 7.116 2.324 -8.537 1.00 97.19 111 ASP A N 1
ATOM 789 C CA . ASP A 1 111 ? 5.803 1.680 -8.421 1.00 97.19 111 ASP A CA 1
ATOM 790 C C . ASP A 1 111 ? 5.915 0.325 -7.703 1.00 97.19 111 ASP A C 1
ATOM 792 O O . ASP A 1 111 ? 5.100 0.006 -6.837 1.00 97.19 111 ASP A O 1
ATOM 796 N N . ARG A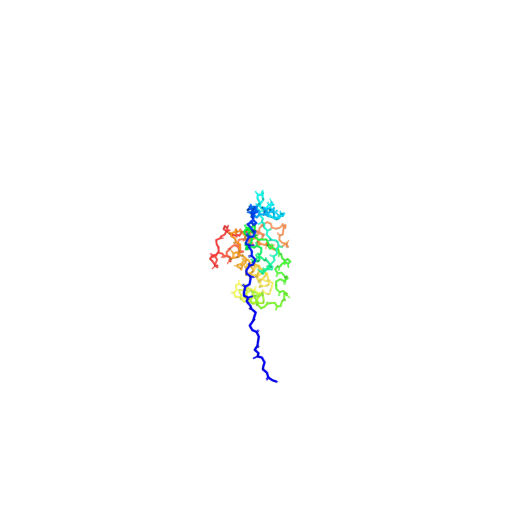 1 112 ? 6.925 -0.489 -8.046 1.00 97.75 112 ARG A N 1
ATOM 797 C CA . ARG A 1 112 ? 7.103 -1.800 -7.416 1.00 97.75 112 ARG A CA 1
ATOM 798 C C . ARG A 1 112 ? 7.468 -1.669 -5.942 1.00 97.75 112 ARG A C 1
ATOM 800 O O . ARG A 1 112 ? 6.941 -2.437 -5.154 1.00 97.75 112 ARG A O 1
ATOM 807 N N . LEU A 1 113 ? 8.297 -0.701 -5.554 1.00 97.12 113 LEU A N 1
ATOM 808 C CA . LEU A 1 113 ? 8.640 -0.461 -4.150 1.00 97.12 113 LEU A CA 1
ATOM 809 C C . LEU A 1 113 ? 7.400 -0.107 -3.318 1.00 97.12 113 LEU A C 1
ATOM 811 O O . LEU A 1 113 ? 7.244 -0.618 -2.210 1.00 97.12 113 LEU A O 1
ATOM 815 N N . ALA A 1 114 ? 6.501 0.719 -3.860 1.00 97.38 114 ALA A N 1
ATOM 816 C CA . ALA A 1 114 ? 5.231 1.024 -3.207 1.00 97.38 114 ALA A CA 1
ATOM 817 C C . ALA A 1 114 ? 4.375 -0.242 -3.014 1.00 97.38 114 ALA A C 1
ATOM 819 O O . ALA A 1 114 ? 3.792 -0.436 -1.947 1.00 97.38 114 ALA A O 1
ATOM 820 N N . VAL A 1 115 ? 4.362 -1.137 -4.009 1.00 98.25 115 VAL A N 1
ATOM 821 C CA . VAL A 1 115 ? 3.681 -2.436 -3.903 1.00 98.25 115 VAL A CA 1
ATOM 822 C C . VAL A 1 115 ? 4.344 -3.353 -2.878 1.00 98.25 115 VAL A C 1
ATOM 824 O O . VAL A 1 115 ? 3.628 -3.907 -2.059 1.00 98.25 115 VAL A O 1
ATOM 827 N N . GLU A 1 116 ? 5.673 -3.493 -2.855 1.00 97.94 116 GLU A N 1
ATOM 828 C CA . GLU A 1 116 ? 6.373 -4.323 -1.854 1.00 97.94 116 GLU A CA 1
ATOM 829 C C . GLU A 1 116 ? 6.002 -3.911 -0.423 1.00 97.94 116 GLU A C 1
ATOM 831 O O . GLU A 1 116 ? 5.666 -4.756 0.406 1.00 97.94 116 GLU A O 1
ATOM 836 N N . LEU A 1 117 ? 5.972 -2.602 -0.148 1.00 97.44 117 LEU A N 1
ATOM 837 C CA . LEU A 1 117 ? 5.523 -2.101 1.146 1.00 97.44 117 LEU A CA 1
ATOM 838 C C . LEU A 1 117 ? 4.057 -2.471 1.409 1.00 97.44 117 LEU A C 1
ATOM 840 O O . LEU A 1 117 ? 3.730 -3.015 2.465 1.00 97.44 117 LEU A O 1
ATOM 844 N N . GLY A 1 118 ? 3.160 -2.201 0.461 1.00 98.00 118 GLY A N 1
ATOM 845 C CA . GLY A 1 118 ? 1.743 -2.472 0.667 1.00 98.00 118 GLY A CA 1
ATOM 846 C C . GLY A 1 118 ? 1.390 -3.963 0.749 1.00 98.00 118 GLY A C 1
ATOM 847 O O . GLY A 1 118 ? 0.437 -4.316 1.444 1.00 98.00 118 GLY A O 1
ATOM 848 N N . LEU A 1 119 ? 2.188 -4.855 0.147 1.00 98.38 119 LEU A N 1
ATOM 849 C CA . LEU A 1 119 ? 2.080 -6.308 0.325 1.00 98.38 119 LEU A CA 1
ATOM 850 C C . LEU A 1 119 ? 2.342 -6.731 1.771 1.00 98.38 119 LEU A C 1
ATOM 852 O O . LEU A 1 119 ? 1.715 -7.674 2.250 1.00 98.38 119 LEU A O 1
ATOM 856 N N . GLU A 1 120 ? 3.238 -6.054 2.485 1.00 97.81 120 GLU A N 1
ATOM 857 C CA . GLU A 1 120 ? 3.416 -6.307 3.914 1.00 97.81 120 GLU A CA 1
ATOM 858 C C . GLU A 1 120 ? 2.289 -5.689 4.740 1.00 97.81 120 GLU A C 1
ATOM 860 O O . GLU A 1 120 ? 1.750 -6.339 5.634 1.00 97.81 120 GLU A O 1
ATOM 865 N N . ILE A 1 121 ? 1.854 -4.476 4.400 1.00 97.94 121 ILE A N 1
ATOM 866 C CA . ILE A 1 121 ? 0.781 -3.781 5.122 1.00 97.94 121 ILE A CA 1
ATOM 867 C C . ILE A 1 121 ? -0.545 -4.549 5.053 1.00 97.94 121 ILE A C 1
ATOM 869 O O . ILE A 1 121 ? -1.210 -4.721 6.076 1.00 97.94 121 ILE A O 1
ATOM 873 N N . VAL A 1 122 ? -0.929 -5.066 3.882 1.00 97.75 122 VAL A N 1
ATOM 874 C CA . VAL A 1 122 ? -2.208 -5.777 3.691 1.00 97.75 122 VAL A CA 1
ATOM 875 C C . VAL A 1 122 ? -2.305 -7.073 4.510 1.00 97.75 122 VAL A C 1
ATOM 877 O O . VAL A 1 122 ? -3.406 -7.557 4.785 1.00 97.75 122 VAL A O 1
ATOM 880 N N . LYS A 1 123 ? -1.162 -7.631 4.940 1.00 97.62 123 LYS A N 1
ATOM 881 C CA . LYS A 1 123 ? -1.098 -8.779 5.860 1.00 97.62 123 LYS A CA 1
ATOM 882 C C . LYS A 1 123 ? -1.395 -8.380 7.308 1.00 97.62 123 LYS A C 1
ATOM 884 O O . LYS A 1 123 ? -1.789 -9.235 8.098 1.00 97.62 123 LYS A O 1
ATOM 889 N N . LEU A 1 124 ? -1.179 -7.113 7.662 1.00 97.94 124 LEU A N 1
ATOM 890 C CA . LEU A 1 124 ? -1.302 -6.597 9.027 1.00 97.94 124 LEU A CA 1
ATOM 891 C C . LEU A 1 124 ? -2.697 -6.044 9.327 1.00 97.94 124 LEU A C 1
ATOM 893 O O . LEU A 1 124 ? -3.156 -6.148 10.463 1.00 97.94 124 LEU A O 1
ATOM 897 N N . VAL A 1 125 ? -3.368 -5.470 8.327 1.00 97.56 125 VAL A N 1
ATOM 898 C CA . VAL A 1 125 ? -4.691 -4.850 8.486 1.00 97.56 125 VAL A CA 1
ATOM 899 C C . VAL A 1 125 ? -5.798 -5.713 7.861 1.00 97.56 125 VAL A C 1
ATOM 901 O O . VAL A 1 125 ? -5.563 -6.361 6.839 1.00 97.56 125 VAL A O 1
ATOM 904 N N . PRO A 1 126 ? -7.011 -5.769 8.444 1.00 96.38 126 PRO A N 1
ATOM 905 C CA . PRO A 1 126 ? -8.097 -6.605 7.920 1.00 96.38 126 PRO A CA 1
ATOM 906 C C . PRO A 1 126 ? -8.780 -6.023 6.672 1.00 96.38 126 PRO A C 1
ATOM 908 O O . PRO A 1 126 ? -9.360 -6.777 5.891 1.00 96.38 126 PRO A O 1
ATOM 911 N N . GLY A 1 127 ? -8.737 -4.704 6.498 1.00 96.75 127 GLY A N 1
ATOM 912 C CA . GLY A 1 127 ? -9.340 -3.975 5.390 1.00 96.75 127 GLY A CA 1
ATOM 913 C C . GLY A 1 127 ? -8.320 -3.651 4.302 1.00 96.75 127 GLY A C 1
ATOM 914 O O . GLY A 1 127 ? -7.642 -4.549 3.801 1.00 96.75 127 GLY A O 1
ATOM 915 N N . TYR A 1 128 ? -8.230 -2.393 3.896 1.00 97.00 128 TYR A N 1
ATOM 916 C CA . TYR A 1 128 ? -7.524 -1.986 2.680 1.00 97.00 128 TYR A CA 1
ATOM 917 C C . TYR A 1 128 ? -6.139 -1.393 2.950 1.00 97.00 128 TYR A C 1
ATOM 919 O O . TYR A 1 128 ? -5.872 -0.856 4.027 1.00 97.00 128 TYR A O 1
ATOM 927 N N . VAL A 1 129 ? -5.285 -1.436 1.926 1.00 98.31 129 VAL A N 1
ATOM 928 C CA . VAL A 1 129 ? -4.089 -0.594 1.824 1.00 98.31 129 VAL A CA 1
ATOM 929 C C . VAL A 1 129 ? -4.247 0.406 0.676 1.00 98.31 129 VAL A C 1
ATOM 931 O O . VAL A 1 129 ? -4.555 0.008 -0.446 1.00 98.31 129 VAL A O 1
ATOM 934 N N . SER A 1 130 ? -4.027 1.699 0.927 1.00 98.31 130 SER A N 1
ATOM 935 C CA . SER A 1 130 ? -3.947 2.702 -0.148 1.00 98.31 130 SER A CA 1
ATOM 936 C C . SER A 1 130 ? -2.531 2.800 -0.702 1.00 98.31 130 SER A C 1
ATOM 938 O O . SER A 1 130 ? -1.583 2.986 0.067 1.00 98.31 130 SER A O 1
ATOM 940 N N . THR A 1 131 ? -2.390 2.697 -2.025 1.00 97.94 131 THR A N 1
ATOM 941 C CA . THR A 1 131 ? -1.112 2.841 -2.743 1.00 97.94 131 THR A CA 1
ATOM 942 C C . THR A 1 131 ? -1.218 3.950 -3.782 1.00 97.94 131 THR A C 1
ATOM 944 O O . THR A 1 131 ? -1.952 3.834 -4.761 1.00 97.94 131 THR A O 1
ATOM 947 N N . GLU A 1 132 ? -0.468 5.033 -3.591 1.00 96.81 132 GLU A N 1
ATOM 948 C CA . GLU A 1 132 ? -0.571 6.206 -4.461 1.00 96.81 132 GLU A CA 1
ATOM 949 C C . GLU A 1 132 ? 0.110 5.992 -5.825 1.00 96.81 132 GLU A C 1
ATOM 951 O O . GLU A 1 132 ? 1.178 5.385 -5.927 1.00 96.81 132 GLU A O 1
ATOM 956 N N . VAL A 1 133 ? -0.499 6.534 -6.883 1.00 96.12 133 VAL A N 1
ATOM 957 C CA . VAL A 1 133 ? 0.159 6.693 -8.189 1.00 96.12 133 VAL A CA 1
ATOM 958 C C . VAL A 1 133 ? 1.150 7.856 -8.150 1.00 96.12 133 VAL A C 1
ATOM 960 O O . VAL A 1 133 ? 1.099 8.716 -7.278 1.00 96.12 133 VAL A O 1
ATOM 963 N N . ASP A 1 134 ? 2.040 7.928 -9.136 1.00 93.88 134 ASP A N 1
ATOM 964 C CA . ASP A 1 134 ? 2.999 9.026 -9.221 1.00 93.88 134 ASP A CA 1
ATOM 965 C C . ASP A 1 134 ? 2.324 10.399 -9.355 1.00 93.88 134 ASP A C 1
ATOM 967 O O . ASP A 1 134 ? 1.592 10.672 -10.312 1.00 93.88 134 ASP A O 1
ATOM 971 N N . ILE A 1 135 ? 2.644 11.291 -8.417 1.00 92.94 135 ILE A N 1
ATOM 972 C CA . ILE A 1 135 ? 2.109 12.651 -8.339 1.00 92.94 135 ILE A CA 1
ATOM 973 C C . ILE A 1 135 ? 2.380 13.488 -9.594 1.00 92.94 135 ILE A C 1
ATOM 975 O O . ILE A 1 135 ? 1.612 14.406 -9.892 1.00 92.94 135 ILE A O 1
ATOM 979 N N . ARG A 1 136 ? 3.436 13.190 -10.361 1.00 93.88 136 ARG A N 1
ATOM 980 C CA . ARG A 1 136 ? 3.756 13.910 -11.606 1.00 93.88 136 ARG A CA 1
ATOM 981 C C . ARG A 1 136 ? 2.670 13.732 -12.661 1.00 93.88 136 ARG A C 1
ATOM 983 O O . ARG A 1 136 ? 2.487 14.604 -13.505 1.00 93.88 136 ARG A O 1
ATOM 990 N N . GLU A 1 137 ? 1.903 12.653 -12.558 1.00 94.25 137 GLU A N 1
ATOM 991 C CA . GLU A 1 137 ? 0.836 12.304 -13.490 1.00 94.25 137 GLU A CA 1
ATOM 992 C C . GLU A 1 137 ? -0.541 12.795 -13.029 1.00 94.25 137 GLU A C 1
ATOM 994 O O . GLU A 1 137 ? -1.547 12.461 -13.650 1.00 94.25 137 GLU A O 1
ATOM 999 N N . SER A 1 138 ? -0.617 13.621 -11.976 1.00 96.44 138 SER A N 1
ATOM 1000 C CA . SER A 1 138 ? -1.885 14.116 -11.404 1.00 96.44 138 SER A CA 1
ATOM 1001 C C . SER A 1 138 ? -2.780 14.854 -12.407 1.00 96.44 138 SER A C 1
ATOM 1003 O O . SER A 1 138 ? -3.996 14.905 -12.241 1.00 96.44 138 SER A O 1
ATOM 1005 N N . PHE A 1 139 ? -2.191 15.425 -13.462 1.00 97.69 139 PHE A N 1
ATOM 1006 C CA . PHE A 1 139 ? -2.911 16.151 -14.515 1.00 97.69 139 PHE A CA 1
ATOM 1007 C C . PHE A 1 139 ? -3.027 15.360 -15.827 1.00 97.69 139 PHE A C 1
ATOM 1009 O O . PHE A 1 139 ? -3.487 15.896 -16.834 1.00 97.69 139 PHE A O 1
ATOM 1016 N N . ASN A 1 140 ? -2.621 14.088 -15.830 1.00 98.06 140 ASN A N 1
ATOM 1017 C CA . ASN A 1 140 ? -2.637 13.216 -16.997 1.00 98.06 140 ASN A CA 1
ATOM 1018 C C . ASN A 1 140 ? -3.483 11.968 -16.724 1.00 98.06 140 ASN A C 1
ATOM 1020 O O . ASN A 1 140 ? -2.966 10.901 -16.408 1.00 98.06 140 ASN A O 1
ATOM 1024 N N . THR A 1 141 ? -4.800 12.086 -16.905 1.00 98.19 141 THR A N 1
ATOM 1025 C CA . THR A 1 141 ? -5.760 11.007 -16.617 1.00 98.19 141 THR A CA 1
ATOM 1026 C C . THR A 1 141 ? -5.404 9.677 -17.283 1.00 98.19 141 THR A C 1
ATOM 1028 O O . THR A 1 141 ? -5.558 8.621 -16.670 1.00 98.19 141 THR A O 1
ATOM 1031 N N . ALA A 1 142 ? -4.940 9.703 -18.536 1.00 98.25 142 ALA A N 1
ATOM 1032 C CA . ALA A 1 142 ? -4.594 8.484 -19.260 1.00 98.25 142 ALA A CA 1
ATOM 1033 C C . ALA A 1 142 ? -3.420 7.756 -18.591 1.00 98.25 142 ALA A C 1
ATOM 1035 O O . ALA A 1 142 ? -3.472 6.538 -18.405 1.00 98.25 142 ALA A O 1
ATOM 1036 N N . GLU A 1 143 ? -2.400 8.507 -18.184 1.00 96.94 143 GLU A N 1
ATOM 1037 C CA . GLU A 1 143 ? -1.224 7.960 -17.520 1.00 96.94 143 GLU A CA 1
ATOM 1038 C C . GLU A 1 143 ? -1.517 7.550 -16.072 1.00 96.94 143 GLU A C 1
ATOM 1040 O O . GLU A 1 143 ? -1.123 6.451 -15.677 1.00 96.94 143 GLU A O 1
ATOM 1045 N N . SER A 1 144 ? -2.306 8.325 -15.313 1.00 97.56 144 SER A N 1
ATOM 1046 C CA . SER A 1 144 ? -2.743 7.921 -13.965 1.00 97.56 144 SER A CA 1
ATOM 1047 C C . SER A 1 144 ? -3.481 6.579 -14.004 1.00 97.56 144 SER A C 1
ATOM 1049 O O . SER A 1 144 ? -3.182 5.679 -13.222 1.00 97.56 144 SER A O 1
ATOM 1051 N N . LEU A 1 145 ? -4.405 6.396 -14.960 1.00 98.12 145 LEU A N 1
ATOM 1052 C CA . LEU A 1 145 ? -5.139 5.137 -15.131 1.00 98.12 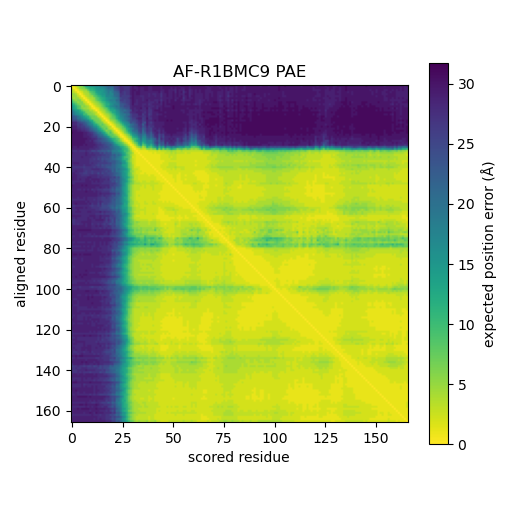145 LEU A CA 1
ATOM 1053 C C . LEU A 1 145 ? -4.221 3.985 -15.545 1.00 98.12 145 LEU A C 1
ATOM 1055 O O . LEU A 1 145 ? -4.406 2.853 -15.091 1.00 98.12 145 LEU A O 1
ATOM 1059 N N . ARG A 1 146 ? -3.242 4.248 -16.418 1.00 97.56 146 ARG A N 1
ATOM 1060 C CA . ARG A 1 146 ? -2.259 3.245 -16.841 1.00 97.56 146 ARG A CA 1
ATOM 1061 C C . ARG A 1 146 ? -1.428 2.765 -15.648 1.00 97.56 146 ARG A C 1
ATOM 1063 O O . ARG A 1 146 ? -1.269 1.556 -15.483 1.00 97.56 146 ARG A O 1
ATOM 1070 N N . ARG A 1 147 ? -0.945 3.685 -14.804 1.00 96.75 147 ARG A N 1
ATOM 1071 C CA . ARG A 1 147 ? -0.164 3.358 -13.600 1.00 96.75 147 ARG A CA 1
ATOM 1072 C C . ARG A 1 147 ? -0.995 2.662 -12.532 1.00 96.75 147 ARG A C 1
ATOM 1074 O O . ARG A 1 147 ? -0.569 1.619 -12.052 1.00 96.75 147 ARG A O 1
ATOM 1081 N N . ALA A 1 148 ? -2.202 3.144 -12.241 1.00 98.12 148 ALA A N 1
ATOM 1082 C CA . ALA A 1 148 ? -3.098 2.490 -11.286 1.00 98.12 148 ALA A CA 1
ATOM 1083 C C . ALA A 1 148 ? -3.356 1.021 -11.669 1.00 98.12 148 ALA A C 1
ATOM 1085 O O . ALA A 1 148 ? -3.215 0.118 -10.850 1.00 98.12 148 ALA A O 1
ATOM 1086 N N . ARG A 1 149 ? -3.641 0.751 -12.951 1.00 98.44 149 ARG A N 1
ATOM 1087 C CA . ARG A 1 149 ? -3.821 -0.624 -13.451 1.00 98.44 149 ARG A CA 1
ATOM 1088 C C . ARG A 1 149 ? -2.550 -1.466 -13.336 1.00 98.44 149 ARG A C 1
ATOM 1090 O O . ARG A 1 149 ? -2.649 -2.651 -13.038 1.00 98.44 149 ARG A O 1
ATOM 1097 N N . ARG A 1 150 ? -1.373 -0.873 -13.563 1.00 98.12 150 ARG A N 1
ATOM 1098 C CA . ARG A 1 150 ? -0.076 -1.544 -13.381 1.00 98.12 150 ARG A CA 1
ATOM 1099 C C . ARG A 1 150 ? 0.162 -1.920 -11.917 1.00 98.12 150 ARG A C 1
ATOM 1101 O O . ARG A 1 150 ? 0.572 -3.045 -11.662 1.00 98.12 150 ARG A O 1
ATOM 1108 N N . ILE A 1 151 ? -0.122 -1.017 -10.980 1.00 98.44 151 ILE A N 1
ATOM 1109 C CA . ILE A 1 151 ? -0.016 -1.264 -9.534 1.00 98.44 151 ILE A CA 1
ATOM 1110 C C . ILE A 1 151 ? -0.943 -2.413 -9.123 1.00 98.44 151 ILE A C 1
ATOM 1112 O O . ILE A 1 151 ? -0.479 -3.384 -8.532 1.00 98.44 151 ILE A O 1
ATOM 1116 N N . ILE A 1 152 ? -2.220 -2.363 -9.519 1.00 98.69 152 ILE A N 1
ATOM 1117 C CA . ILE A 1 152 ? -3.179 -3.445 -9.241 1.00 98.69 152 ILE A CA 1
ATOM 1118 C C . ILE A 1 152 ? -2.705 -4.781 -9.823 1.00 98.69 152 ILE A C 1
ATOM 1120 O O . ILE A 1 152 ? -2.740 -5.787 -9.123 1.00 98.69 152 ILE A O 1
ATOM 1124 N N . ALA A 1 153 ? -2.196 -4.801 -11.058 1.00 98.69 153 ALA A N 1
ATOM 1125 C CA . ALA A 1 153 ? -1.680 -6.029 -11.662 1.00 98.69 1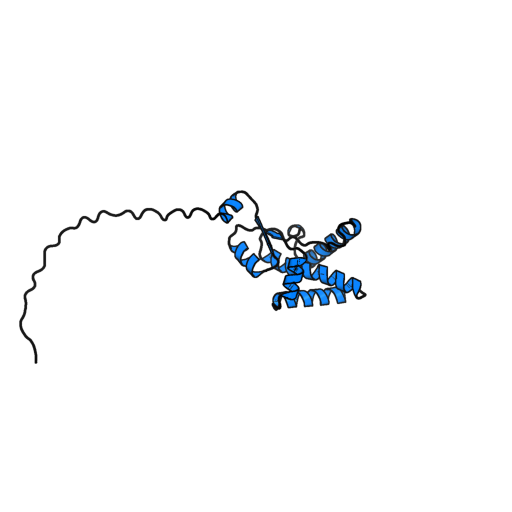53 ALA A CA 1
ATOM 1126 C C . ALA A 1 153 ? -0.500 -6.629 -10.874 1.00 98.69 153 ALA A C 1
ATOM 1128 O O . ALA A 1 153 ? -0.383 -7.849 -10.788 1.00 98.69 153 ALA A O 1
ATOM 1129 N N . MET A 1 154 ? 0.361 -5.793 -10.281 1.00 98.75 154 MET A N 1
ATOM 1130 C CA . MET A 1 154 ? 1.459 -6.267 -9.432 1.00 98.75 154 MET A CA 1
ATOM 1131 C C . MET A 1 154 ? 0.962 -6.850 -8.104 1.00 98.75 154 MET A C 1
ATOM 1133 O O . MET A 1 154 ? 1.519 -7.847 -7.664 1.00 98.75 154 MET A O 1
ATOM 1137 N N . TYR A 1 155 ? -0.090 -6.292 -7.498 1.00 98.75 155 TYR A N 1
ATOM 1138 C CA . TYR A 1 155 ? -0.740 -6.900 -6.329 1.00 98.75 155 TYR A CA 1
ATOM 1139 C C . TYR A 1 155 ? -1.389 -8.248 -6.661 1.00 98.75 155 TYR A C 1
ATOM 1141 O O . TYR A 1 155 ? -1.187 -9.231 -5.949 1.00 98.75 155 TYR A O 1
ATOM 1149 N N . GLU A 1 156 ? -2.131 -8.315 -7.768 1.00 98.69 156 GLU A N 1
ATOM 1150 C CA . GLU A 1 156 ? -2.812 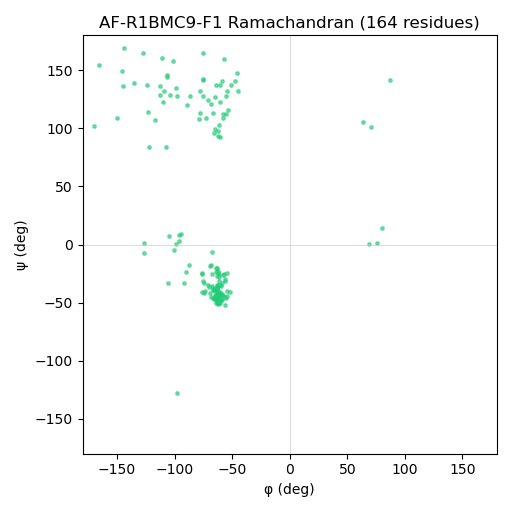-9.540 -8.203 1.00 98.69 156 GLU A CA 1
ATOM 1151 C C . GLU A 1 156 ? -1.820 -10.665 -8.525 1.00 98.69 156 GLU A C 1
ATOM 1153 O O . GLU A 1 156 ? -2.080 -11.825 -8.204 1.00 98.69 156 GLU A O 1
ATOM 1158 N N . ALA A 1 157 ? -0.659 -10.330 -9.098 1.00 98.44 157 ALA A N 1
ATOM 1159 C CA . ALA A 1 157 ? 0.420 -11.286 -9.354 1.00 98.44 157 ALA A CA 1
ATOM 1160 C C . ALA A 1 157 ? 0.979 -11.929 -8.069 1.00 98.44 157 ALA A C 1
ATOM 1162 O O . ALA A 1 157 ? 1.473 -13.053 -8.118 1.00 98.44 157 ALA A O 1
ATOM 1163 N N . GLU A 1 158 ? 0.857 -11.247 -6.929 1.00 98.31 158 GLU A N 1
ATOM 1164 C CA . GLU A 1 158 ? 1.272 -11.721 -5.600 1.00 98.31 158 GLU A CA 1
ATOM 1165 C C . GLU A 1 158 ? 0.102 -12.332 -4.805 1.00 98.31 158 GLU A C 1
ATOM 1167 O O . GLU A 1 158 ? 0.223 -12.644 -3.621 1.00 98.31 158 GLU A O 1
ATOM 1172 N N . GLY A 1 159 ? -1.054 -12.516 -5.452 1.00 98.25 159 GLY A N 1
ATOM 1173 C CA . GLY A 1 159 ? -2.233 -13.143 -4.857 1.00 98.25 159 GLY A CA 1
ATOM 1174 C C . GLY A 1 159 ? -3.073 -12.222 -3.970 1.00 98.25 159 GLY A C 1
ATOM 1175 O O . GLY A 1 159 ? -3.933 -12.714 -3.238 1.00 98.25 159 GLY A O 1
ATOM 1176 N N . VAL A 1 160 ? -2.859 -10.904 -4.024 1.00 98.50 160 VAL A N 1
ATOM 1177 C CA . VAL A 1 160 ? -3.697 -9.923 -3.322 1.00 98.50 160 VAL A CA 1
ATOM 1178 C C . VAL A 1 160 ? -4.849 -9.499 -4.229 1.00 98.50 160 VAL A C 1
ATOM 1180 O O . VAL A 1 160 ? -4.634 -8.965 -5.315 1.00 98.50 160 VAL A O 1
ATOM 1183 N N . ASP A 1 161 ? -6.086 -9.731 -3.781 1.00 98.06 161 ASP A N 1
ATOM 1184 C CA . ASP A 1 161 ? -7.276 -9.298 -4.517 1.00 98.06 161 ASP A CA 1
ATOM 1185 C C . ASP A 1 161 ? -7.324 -7.766 -4.606 1.00 98.06 161 ASP A C 1
ATOM 1187 O O . ASP A 1 161 ? -7.093 -7.070 -3.613 1.00 98.06 161 ASP A O 1
ATOM 1191 N N . ARG A 1 162 ? -7.676 -7.228 -5.781 1.00 98.00 162 ARG A N 1
ATOM 1192 C CA . ARG A 1 162 ? -7.826 -5.779 -5.995 1.00 98.00 162 ARG A CA 1
ATOM 1193 C C . ARG A 1 162 ? -8.791 -5.121 -5.008 1.00 98.00 162 ARG A C 1
ATOM 1195 O O . ARG A 1 162 ? -8.663 -3.935 -4.743 1.00 98.00 162 ARG A O 1
ATOM 1202 N N . SER A 1 163 ? -9.738 -5.870 -4.442 1.00 97.69 163 SER A N 1
ATOM 1203 C CA . SER A 1 163 ? -10.652 -5.388 -3.412 1.00 97.69 163 SER A CA 1
ATOM 1204 C C . SER A 1 163 ? -9.955 -5.077 -2.089 1.00 97.69 163 SER A C 1
ATOM 1206 O O . SER A 1 163 ? -10.625 -4.617 -1.179 1.00 97.69 163 SER A O 1
ATOM 1208 N N . ARG A 1 164 ? -8.662 -5.377 -1.922 1.00 98.12 164 ARG A N 1
ATOM 1209 C CA . ARG A 1 164 ? -7.854 -5.029 -0.743 1.00 98.12 164 ARG A CA 1
ATOM 1210 C C . ARG A 1 164 ? -6.994 -3.778 -0.964 1.00 98.12 164 ARG A C 1
ATOM 1212 O O . ARG A 1 164 ? -6.268 -3.391 -0.052 1.00 98.12 164 ARG A O 1
ATOM 1219 N N . VAL A 1 165 ? -7.065 -3.159 -2.144 1.00 98.44 165 VAL A N 1
ATOM 1220 C CA . VAL A 1 165 ? -6.195 -2.048 -2.552 1.00 98.44 165 VAL A CA 1
ATOM 1221 C C . VAL A 1 165 ? -7.036 -0.838 -2.958 1.00 98.44 165 VAL A C 1
ATOM 1223 O O . VAL A 1 165 ? -8.041 -0.986 -3.657 1.00 98.44 165 VAL A O 1
ATOM 1226 N N . LEU A 1 166 ? -6.613 0.349 -2.519 1.00 96.75 166 LEU A N 1
ATOM 1227 C CA . LEU A 1 166 ? -7.172 1.651 -2.901 1.00 96.75 166 LEU A CA 1
ATOM 1228 C C . LEU A 1 166 ? -6.156 2.473 -3.697 1.00 96.75 166 LEU A C 1
ATOM 1230 O O . LEU A 1 166 ? -4.970 2.488 -3.287 1.00 96.75 166 LEU A O 1
#

Secondary structure (DSSP, 8-state):
----------PPP-----------------PPPHHHHHHTTS-EEEE---HHHHHHHHTTT-EEEEE--HHHHHHHHHS--HHHHHHHHHHHHHHHHH--SHHHHHHHHHHHHHHHHHHHHHHH-SS-EE-PPPGGGTT-HHHHHHHHHHHHHHHHHTT--GGGB-

Radius of gyration: 30.75 Å; Cα contacts (8 Å, |Δi|>4): 175; chains: 1; bounding box: 43×41×105 Å

InterPro domains:
  IPR001585 Transaldolase/Fructose-6-phosphate aldolase [PF00923] (45-162)
  IPR001585 Transaldolase/Fructose-6-phosphate aldolase [PTHR10683] (30-166)
  IPR013785 Aldolase-type TIM barrel [G3DSA:3.20.20.70] (23-166)

Mean predicted aligned error: 10.36 Å

Organism: Emiliania huxleyi (NCBI:txid2903)